Protein AF-A0A527W9A3-F1 (afdb_monomer)

Mean predicted aligned error: 4.74 Å

Foldseek 3Di:
DPPDPPDDQDDDDDDDVVVVDDDDANQQAQDDDVVCPPVPDDPVVRVDPNRGNPCSVVVRNVD

Solvent-accessible surface area (backbone atoms only — not comparable to full-atom values): 4501 Å² total; per-residue (Å²): 134,86,78,65,96,83,68,76,98,72,86,88,78,93,71,66,74,87,74,75,71,84,88,83,62,93,42,36,61,63,85,70,59,76,94,54,71,60,80,88,52,63,76,73,49,63,80,34,70,89,38,23,44,86,60,44,45,62,55,64,75,76,112

Structure (mmCIF, N/CA/C/O backbone):
data_AF-A0A527W9A3-F1
#
_entry.id   AF-A0A527W9A3-F1
#
loop_
_atom_site.group_PDB
_atom_site.id
_atom_site.type_symbol
_atom_site.label_atom_id
_atom_site.label_alt_id
_atom_site.label_comp_id
_atom_site.label_asym_id
_atom_site.label_entity_id
_atom_site.label_seq_id
_atom_site.pdbx_PDB_ins_code
_atom_site.Cartn_x
_atom_site.Cartn_y
_atom_site.Cartn_z
_atom_site.occupancy
_atom_site.B_iso_or_equiv
_atom_site.auth_seq_id
_atom_site.auth_comp_id
_atom_site.auth_asym_id
_atom_site.auth_atom_id
_atom_site.pdbx_PDB_model_num
ATOM 1 N N . MET A 1 1 ? 5.011 21.508 -8.241 1.00 44.94 1 MET A N 1
ATOM 2 C CA . MET A 1 1 ? 4.721 20.068 -8.398 1.00 44.94 1 MET A CA 1
ATOM 3 C C . MET A 1 1 ? 3.289 19.925 -8.878 1.00 44.94 1 MET A C 1
ATOM 5 O O . MET A 1 1 ? 2.367 20.005 -8.079 1.00 44.94 1 MET A O 1
ATOM 9 N N . THR A 1 2 ? 3.087 19.833 -10.188 1.00 44.50 2 THR A N 1
ATOM 10 C CA . THR A 1 2 ? 1.770 19.560 -10.771 1.00 44.50 2 THR A CA 1
ATOM 11 C C . THR A 1 2 ? 1.441 18.097 -10.509 1.00 44.50 2 THR A C 1
ATOM 13 O O . THR A 1 2 ? 2.076 17.207 -11.065 1.00 44.50 2 THR A O 1
ATOM 16 N N . ARG A 1 3 ? 0.505 17.856 -9.591 1.00 49.81 3 ARG A N 1
ATOM 17 C CA . ARG A 1 3 ? -0.000 16.525 -9.258 1.00 49.81 3 ARG A CA 1
ATOM 18 C C . ARG A 1 3 ? -0.715 15.990 -10.504 1.00 49.81 3 ARG A C 1
ATOM 20 O O . ARG A 1 3 ? -1.778 16.499 -10.851 1.00 49.81 3 ARG A O 1
ATOM 27 N N . SER A 1 4 ? -0.105 15.039 -11.210 1.00 55.06 4 SER A N 1
ATOM 28 C CA . SER A 1 4 ? -0.813 14.271 -12.238 1.00 55.06 4 SER A CA 1
ATOM 29 C C . SER A 1 4 ? -1.958 13.534 -11.542 1.00 55.06 4 SER A C 1
ATOM 31 O O . SER A 1 4 ? -1.755 12.916 -10.499 1.00 55.06 4 SER A O 1
ATOM 33 N N . THR A 1 5 ? -3.177 13.645 -12.054 1.00 56.97 5 THR A N 1
ATOM 34 C CA . THR A 1 5 ? -4.406 13.141 -11.419 1.00 56.97 5 THR A CA 1
ATOM 35 C C . THR A 1 5 ? -4.579 11.617 -11.511 1.00 56.97 5 THR A C 1
ATOM 37 O O . THR A 1 5 ? -5.690 11.134 -11.336 1.00 56.97 5 THR A O 1
ATOM 40 N N . VAL A 1 6 ? -3.521 10.853 -11.810 1.00 73.00 6 VAL A N 1
ATOM 41 C CA . VAL A 1 6 ? -3.621 9.430 -12.199 1.00 73.00 6 VAL A CA 1
ATOM 42 C C . VAL A 1 6 ? -3.118 8.458 -11.117 1.00 73.00 6 VAL A C 1
ATOM 44 O O . VAL A 1 6 ? -3.534 7.305 -11.112 1.00 73.00 6 VAL A O 1
ATOM 47 N N . PHE A 1 7 ? -2.300 8.901 -10.152 1.00 82.69 7 PHE A N 1
ATOM 48 C CA . PHE A 1 7 ? -1.751 8.034 -9.097 1.00 82.69 7 PHE A CA 1
ATOM 49 C C . PHE A 1 7 ? -2.064 8.564 -7.692 1.00 82.69 7 PHE A C 1
ATOM 51 O O . PHE A 1 7 ? -1.704 9.695 -7.346 1.00 82.69 7 PHE A O 1
ATOM 58 N N . THR A 1 8 ? -2.697 7.730 -6.863 1.00 89.31 8 THR A N 1
ATOM 59 C CA . THR A 1 8 ? -2.965 8.032 -5.451 1.00 89.31 8 THR A CA 1
ATOM 60 C C . THR A 1 8 ? -2.033 7.187 -4.579 1.00 89.31 8 THR A C 1
ATOM 62 O O . THR A 1 8 ? -2.145 5.964 -4.595 1.00 89.31 8 THR A O 1
ATOM 65 N N . PRO A 1 9 ? -1.121 7.805 -3.805 1.00 89.62 9 PRO A N 1
ATOM 66 C CA . PRO A 1 9 ? -0.098 7.067 -3.061 1.00 89.62 9 PRO A CA 1
ATOM 67 C C . PRO A 1 9 ? -0.623 6.349 -1.809 1.00 89.62 9 PRO A C 1
ATOM 69 O O . PRO A 1 9 ? 0.125 5.607 -1.184 1.00 89.62 9 PRO A O 1
ATOM 72 N N . PHE A 1 10 ? -1.871 6.591 -1.407 1.00 92.94 10 PHE A N 1
ATOM 73 C CA . PHE A 1 10 ? -2.504 5.933 -0.269 1.00 92.94 10 PHE A CA 1
ATOM 74 C C . PHE A 1 10 ? -4.022 5.916 -0.438 1.00 92.94 10 PHE A C 1
ATOM 76 O O . PHE A 1 10 ? -4.587 6.828 -1.039 1.00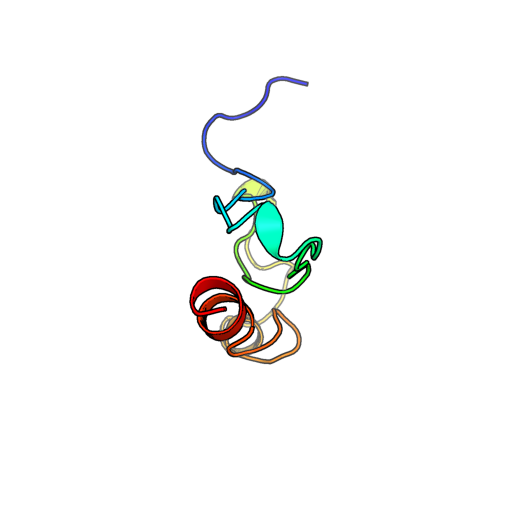 92.94 10 PHE A O 1
ATOM 83 N N . ASP A 1 11 ? -4.671 4.939 0.187 1.00 93.44 11 ASP A N 1
ATOM 84 C CA . ASP A 1 11 ? -6.118 4.927 0.381 1.00 93.44 11 ASP A CA 1
ATOM 85 C C . ASP A 1 11 ? -6.437 4.951 1.872 1.00 93.44 11 ASP A C 1
ATOM 87 O O . ASP A 1 11 ? -5.745 4.332 2.680 1.00 93.44 11 ASP A O 1
ATOM 91 N N . ILE A 1 12 ? -7.514 5.646 2.231 1.00 94.75 12 ILE A N 1
ATOM 92 C CA . ILE A 1 12 ? -8.078 5.601 3.579 1.00 94.75 12 ILE A CA 1
ATOM 93 C C . ILE A 1 12 ? -9.357 4.777 3.507 1.00 94.75 12 ILE A C 1
ATOM 95 O O . ILE A 1 12 ? -10.254 5.076 2.719 1.00 94.75 12 ILE A O 1
ATOM 99 N N . VAL A 1 13 ? -9.433 3.741 4.335 1.00 94.06 13 VAL A N 1
ATOM 100 C CA . VAL A 1 13 ? -10.635 2.928 4.519 1.00 94.06 13 VAL A CA 1
ATOM 101 C C . VAL A 1 13 ? -11.266 3.338 5.842 1.00 94.06 13 VAL A C 1
ATOM 103 O O . VAL A 1 13 ? -10.591 3.358 6.871 1.00 94.06 13 VAL A O 1
ATOM 106 N N . GLU A 1 14 ? -12.549 3.698 5.823 1.00 94.56 14 GLU A N 1
ATOM 107 C CA . GLU A 1 14 ? -13.264 4.007 7.061 1.00 94.56 14 GLU A CA 1
ATOM 108 C C . GLU A 1 14 ? -13.395 2.737 7.914 1.00 94.56 1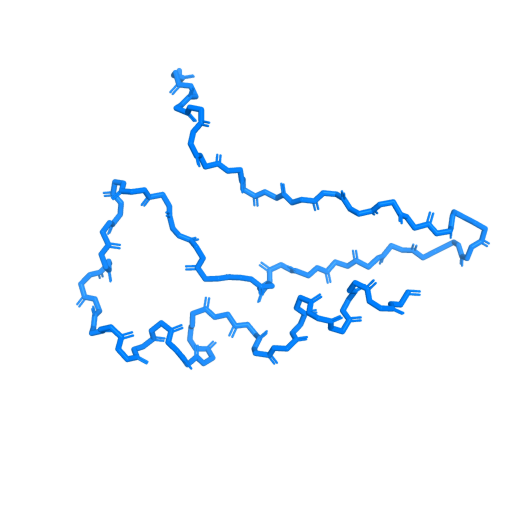4 GLU A C 1
ATOM 110 O O . GLU A 1 14 ? -13.910 1.720 7.453 1.00 94.56 14 GLU A O 1
ATOM 115 N N . GLY A 1 15 ? -12.945 2.815 9.167 1.00 93.12 15 GLY A N 1
ATOM 116 C CA . GLY A 1 15 ? -13.058 1.746 10.160 1.00 93.12 15 GLY A CA 1
ATOM 117 C C . GLY A 1 15 ? -13.895 2.159 11.372 1.00 93.12 15 GLY A C 1
ATOM 118 O O . GLY A 1 15 ? -14.283 3.321 11.535 1.00 93.12 15 GLY A O 1
ATOM 119 N N . ASP A 1 16 ? -14.160 1.209 12.271 1.00 94.19 16 ASP A N 1
ATOM 120 C CA . ASP A 1 16 ? -14.877 1.496 13.516 1.00 94.19 16 ASP A CA 1
ATOM 121 C C . ASP A 1 16 ? -13.973 2.203 14.538 1.00 94.19 16 ASP A C 1
ATOM 123 O O . ASP A 1 16 ? -13.175 1.581 15.245 1.00 94.19 16 ASP A O 1
ATOM 127 N N . ARG A 1 17 ? -14.159 3.521 14.675 1.00 94.00 17 ARG A N 1
ATOM 128 C CA . ARG A 1 17 ? -13.426 4.368 15.632 1.00 94.00 17 ARG A CA 1
ATOM 129 C C . ARG A 1 17 ? -13.578 3.917 17.090 1.00 94.00 17 ARG A C 1
ATOM 131 O O . ARG A 1 17 ? -12.714 4.239 17.903 1.00 94.00 17 ARG A O 1
ATOM 138 N N . LYS A 1 18 ? -14.628 3.163 17.443 1.00 97.19 18 LYS A N 1
ATOM 139 C CA . LYS A 1 18 ? -14.831 2.653 18.811 1.00 97.19 18 LYS A CA 1
ATOM 140 C C . LYS A 1 18 ? -13.825 1.569 19.194 1.00 97.19 18 LYS A C 1
ATOM 142 O O . LYS A 1 18 ? -13.578 1.391 20.383 1.00 97.19 18 LYS A O 1
ATOM 147 N N . LYS A 1 19 ? -13.229 0.871 18.216 1.00 95.44 19 LYS A N 1
ATOM 148 C CA . LYS A 1 19 ? -12.192 -0.145 18.464 1.00 95.44 19 LYS A CA 1
ATOM 149 C C . LYS A 1 19 ? -10.883 0.470 18.974 1.00 95.44 19 LYS A C 1
ATOM 151 O O . LYS A 1 19 ? -10.094 -0.236 19.589 1.00 95.44 19 LYS A O 1
ATOM 156 N N . GLY A 1 20 ? -10.646 1.765 18.731 1.00 96.00 20 GLY A N 1
ATOM 157 C CA . GLY A 1 20 ? -9.439 2.460 19.192 1.00 96.00 20 GLY A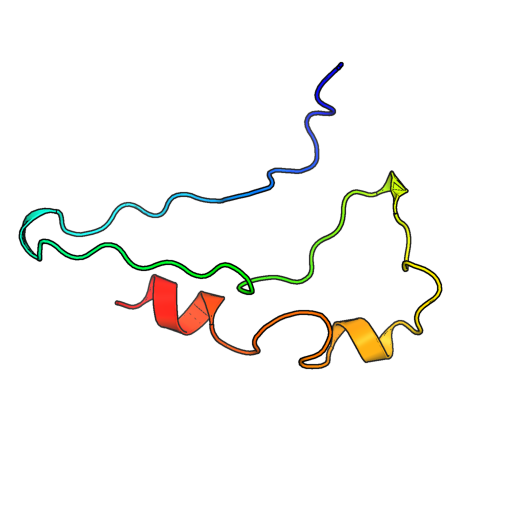 CA 1
ATOM 158 C C . GLY A 1 20 ? -8.139 1.960 18.550 1.00 96.00 20 GLY A C 1
ATOM 159 O O . GLY A 1 20 ? -7.073 2.126 19.134 1.00 96.00 20 GLY A O 1
ATOM 160 N N . VAL A 1 21 ? -8.221 1.338 17.370 1.00 96.06 21 VAL A N 1
ATOM 161 C CA . VAL A 1 21 ? -7.080 0.785 16.626 1.00 96.06 21 VAL A CA 1
ATOM 162 C C . VAL A 1 21 ? -7.004 1.443 15.252 1.00 96.06 21 VAL A C 1
ATOM 164 O O . VAL A 1 21 ? -8.029 1.717 14.630 1.00 96.06 21 VAL A O 1
ATOM 167 N N . VAL A 1 22 ? -5.779 1.669 14.781 1.00 96.12 22 VAL A N 1
ATOM 168 C CA . VAL A 1 22 ? -5.480 2.040 13.396 1.00 96.12 22 VAL A CA 1
ATOM 169 C C . VAL A 1 22 ? -4.701 0.890 12.774 1.00 96.12 22 VAL A C 1
ATOM 171 O O . VAL A 1 22 ? -3.693 0.459 13.333 1.00 96.12 22 VAL A O 1
ATOM 174 N N . LEU A 1 23 ? -5.177 0.394 11.636 1.00 96.88 23 LEU A N 1
ATOM 175 C CA . LEU A 1 23 ? -4.456 -0.584 10.829 1.00 96.88 23 LEU A CA 1
ATOM 176 C C . LEU A 1 23 ? -3.679 0.151 9.735 1.00 96.88 23 LEU A C 1
ATOM 178 O O . LEU A 1 23 ? -4.217 1.053 9.095 1.00 96.88 23 LEU A O 1
ATOM 182 N N . LEU A 1 24 ? -2.423 -0.242 9.535 1.00 96.94 24 LEU A N 1
ATOM 183 C CA . LEU A 1 24 ? -1.552 0.262 8.474 1.00 96.94 24 LEU A CA 1
ATOM 184 C C . LEU A 1 24 ? -1.150 -0.901 7.567 1.00 96.94 24 LEU A C 1
ATOM 186 O O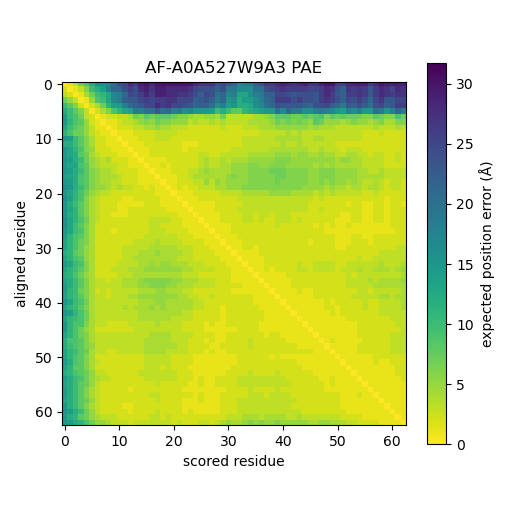 . LEU A 1 24 ? -0.919 -2.011 8.045 1.00 96.94 24 LEU A O 1
ATOM 190 N N . ALA A 1 25 ? -1.086 -0.633 6.266 1.00 97.56 25 ALA A N 1
ATOM 191 C CA . ALA A 1 25 ? -0.817 -1.622 5.230 1.00 97.56 25 ALA A CA 1
ATOM 192 C C . ALA A 1 25 ? 0.121 -1.022 4.171 1.00 97.56 25 ALA A C 1
ATOM 194 O O . ALA A 1 25 ? -0.254 -0.826 3.016 1.00 97.56 25 ALA A O 1
ATOM 195 N N . ASP A 1 26 ? 1.341 -0.689 4.591 1.00 96.44 26 ASP A N 1
ATOM 196 C CA . ASP A 1 26 ? 2.299 0.082 3.785 1.00 96.44 26 ASP A CA 1
ATOM 197 C C . ASP A 1 26 ? 2.728 -0.646 2.499 1.00 96.44 26 ASP A C 1
ATOM 199 O O . ASP A 1 26 ? 3.009 -0.009 1.488 1.00 96.44 26 ASP A O 1
ATOM 203 N N . HIS A 1 27 ? 2.716 -1.982 2.509 1.00 97.56 27 HIS A N 1
ATOM 204 C CA . HIS A 1 27 ? 3.027 -2.828 1.353 1.00 97.56 27 HIS A CA 1
ATOM 205 C C . HIS A 1 27 ? 1.782 -3.535 0.791 1.00 97.56 27 HIS A C 1
ATOM 207 O O . HIS A 1 27 ? 1.848 -4.690 0.378 1.00 97.56 27 HIS A O 1
ATOM 213 N N . ALA A 1 28 ? 0.622 -2.871 0.798 1.00 97.38 28 ALA A N 1
ATOM 214 C CA . ALA A 1 28 ? -0.641 -3.463 0.348 1.00 97.38 28 ALA A CA 1
ATOM 215 C C . ALA A 1 28 ? -0.689 -3.776 -1.157 1.00 97.38 28 ALA A C 1
ATOM 217 O O . ALA A 1 28 ? -1.314 -4.757 -1.560 1.00 97.38 28 ALA A O 1
ATOM 218 N N . ARG A 1 29 ? -0.066 -2.931 -1.986 1.00 95.56 29 ARG A N 1
ATOM 219 C CA . ARG A 1 29 ? -0.155 -2.984 -3.451 1.00 95.56 29 ARG A CA 1
ATOM 220 C C . ARG A 1 29 ? 1.195 -2.739 -4.110 1.00 95.56 29 ARG A C 1
ATOM 222 O O . ARG A 1 29 ? 2.119 -2.230 -3.486 1.00 95.56 29 ARG A O 1
ATOM 229 N N . ARG A 1 30 ? 1.259 -3.079 -5.397 1.00 95.62 30 ARG A N 1
ATOM 230 C CA . ARG A 1 30 ? 2.448 -2.988 -6.257 1.00 95.62 30 ARG A CA 1
ATOM 231 C C . ARG A 1 30 ? 2.371 -1.902 -7.334 1.00 95.62 30 ARG A C 1
ATOM 233 O O . ARG A 1 30 ? 3.210 -1.886 -8.233 1.00 95.62 30 ARG A O 1
ATOM 240 N N . ASP A 1 31 ? 1.319 -1.083 -7.322 1.00 93.62 31 ASP A N 1
ATOM 241 C CA . ASP A 1 31 ? 1.103 -0.054 -8.339 1.00 93.62 31 ASP A CA 1
ATOM 242 C C . ASP A 1 31 ? 2.239 0.970 -8.321 1.00 93.62 31 ASP A C 1
ATOM 244 O O . ASP A 1 31 ? 2.679 1.417 -7.260 1.00 93.62 31 ASP A O 1
ATOM 248 N N . LEU A 1 32 ? 2.676 1.380 -9.508 1.00 92.44 32 LEU A N 1
ATOM 249 C CA . LEU A 1 32 ? 3.699 2.402 -9.685 1.00 92.44 32 LEU A CA 1
ATOM 250 C C . LEU A 1 32 ? 3.130 3.588 -10.472 1.00 92.44 32 LEU A C 1
ATOM 252 O O . LEU A 1 32 ? 2.296 3.385 -11.358 1.00 92.44 32 LEU A O 1
ATOM 256 N N . PRO A 1 33 ? 3.611 4.816 -10.213 1.00 92.56 33 PRO A N 1
ATOM 257 C CA . PRO A 1 33 ? 3.475 5.911 -11.163 1.00 92.56 33 PRO A CA 1
ATOM 258 C C . PRO A 1 33 ? 3.973 5.502 -12.554 1.00 92.56 33 PRO A C 1
ATOM 260 O O . PRO A 1 33 ? 5.005 4.838 -12.684 1.00 92.56 33 PRO A O 1
ATOM 263 N N . GLU A 1 34 ? 3.253 5.918 -13.598 1.00 91.56 34 GLU A N 1
ATOM 264 C CA . GLU A 1 34 ? 3.551 5.544 -14.987 1.00 91.56 34 GLU A CA 1
ATOM 265 C C . GLU A 1 34 ? 4.985 5.928 -15.392 1.00 91.56 34 GLU A C 1
ATOM 267 O O . GLU A 1 34 ? 5.653 5.170 -16.097 1.00 91.56 34 GLU A O 1
ATOM 272 N N . GLU A 1 35 ? 5.508 7.050 -14.878 1.00 93.25 35 GLU A N 1
ATOM 273 C CA . GLU A 1 35 ? 6.870 7.515 -15.159 1.00 93.25 35 GLU A CA 1
ATOM 274 C C . GLU A 1 35 ? 7.987 6.548 -14.723 1.00 93.25 35 GLU A C 1
ATOM 276 O O . GLU A 1 35 ? 9.126 6.689 -15.171 1.00 93.25 35 GLU A O 1
ATOM 281 N N . TYR A 1 36 ? 7.692 5.571 -13.862 1.00 94.31 36 TYR A N 1
ATOM 282 C CA . TYR A 1 36 ? 8.671 4.595 -13.378 1.00 94.31 36 TYR A CA 1
ATOM 283 C C . TYR A 1 36 ? 8.777 3.345 -14.257 1.00 94.31 36 TYR A C 1
ATOM 285 O O . TYR A 1 36 ? 9.749 2.589 -14.130 1.00 94.31 36 TYR A O 1
ATOM 293 N N . GLY A 1 37 ? 7.824 3.123 -15.168 1.00 95.12 37 GLY A N 1
ATOM 294 C CA . GLY A 1 37 ? 7.792 1.930 -16.012 1.00 95.12 37 GLY A CA 1
ATOM 295 C C . GLY A 1 37 ? 7.895 0.646 -15.181 1.00 95.12 37 GLY A C 1
ATOM 296 O O . GLY A 1 37 ? 7.141 0.448 -14.234 1.00 95.12 37 GLY A O 1
ATOM 297 N N . SER A 1 38 ? 8.847 -0.232 -15.515 1.00 96.25 38 SER A N 1
ATOM 298 C CA . SER A 1 38 ? 9.071 -1.496 -14.795 1.00 96.25 38 SER A CA 1
ATOM 299 C C . SER A 1 38 ? 10.206 -1.451 -13.768 1.00 96.25 38 SER A C 1
ATOM 301 O O . SER A 1 38 ? 10.613 -2.504 -13.277 1.00 96.25 38 SER A O 1
ATOM 303 N N . LEU A 1 39 ? 10.792 -0.277 -13.493 1.00 97.31 39 LEU A N 1
ATOM 304 C CA . LEU A 1 39 ? 12.019 -0.139 -12.688 1.00 97.31 39 LEU A CA 1
ATOM 305 C C . LEU A 1 39 ? 13.214 -0.974 -13.207 1.00 97.31 39 LEU A C 1
ATOM 307 O O . LEU A 1 39 ? 14.174 -1.214 -12.480 1.00 97.31 39 LEU A O 1
ATOM 311 N N . GLY A 1 40 ? 13.166 -1.440 -14.462 1.00 97.88 40 GLY A N 1
ATOM 312 C CA . GLY A 1 40 ? 14.160 -2.358 -15.028 1.00 97.8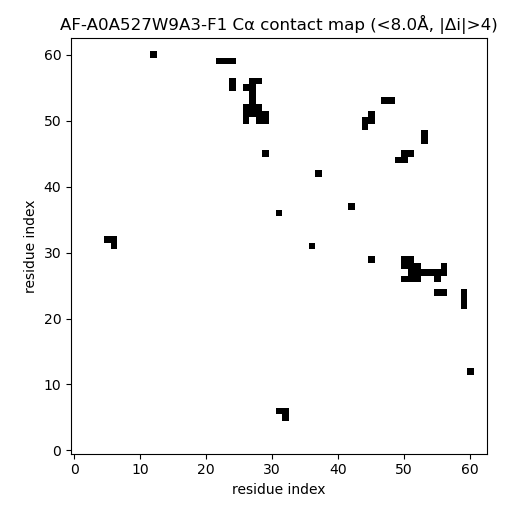8 40 GLY A CA 1
ATOM 313 C C . GLY A 1 40 ? 13.997 -3.822 -14.598 1.00 97.88 40 GLY A C 1
ATOM 314 O O . GLY A 1 40 ? 14.867 -4.637 -14.900 1.00 97.88 40 GLY A O 1
ATOM 315 N N . LEU A 1 41 ? 12.900 -4.174 -13.921 1.00 97.94 41 LEU A N 1
ATOM 316 C CA . LEU A 1 41 ? 12.615 -5.534 -13.468 1.00 97.94 41 LEU A CA 1
ATOM 317 C C . LEU A 1 41 ? 11.777 -6.322 -14.493 1.00 97.94 41 LEU A C 1
ATOM 319 O O . LEU A 1 41 ? 10.971 -5.733 -15.224 1.00 97.94 41 LEU A O 1
ATOM 323 N N . PRO A 1 42 ? 11.924 -7.661 -14.541 1.00 98.19 42 PRO A N 1
ATOM 324 C CA . PRO A 1 42 ? 10.992 -8.534 -15.248 1.00 98.19 42 PRO A CA 1
ATOM 325 C C . PRO A 1 42 ? 9.575 -8.437 -14.672 1.00 98.19 42 PRO A C 1
ATOM 327 O O . PRO A 1 42 ? 9.401 -8.323 -13.460 1.00 98.19 42 PRO A O 1
ATOM 330 N N . ALA A 1 43 ? 8.556 -8.587 -15.524 1.00 96.94 43 ALA A N 1
ATOM 331 C CA . ALA A 1 43 ? 7.151 -8.545 -15.104 1.00 96.94 43 ALA A CA 1
ATOM 332 C C . ALA A 1 43 ? 6.825 -9.545 -13.976 1.00 96.94 43 ALA A C 1
ATOM 334 O O . ALA A 1 43 ? 6.048 -9.227 -13.084 1.00 96.94 43 ALA A O 1
ATOM 335 N N . SER A 1 44 ? 7.477 -10.713 -13.962 1.00 98.06 44 SER A N 1
ATOM 336 C CA . SER A 1 44 ? 7.286 -11.735 -12.926 1.00 98.06 44 SER A CA 1
ATOM 337 C C . SER A 1 44 ? 7.675 -11.280 -11.519 1.00 98.06 44 SER A C 1
ATOM 339 O O . SER A 1 44 ? 7.183 -11.850 -10.552 1.00 98.06 44 SER A O 1
ATOM 341 N N . GLU A 1 45 ? 8.550 -10.281 -11.372 1.00 98.25 45 GLU A N 1
ATOM 342 C CA . GLU A 1 45 ? 8.913 -9.755 -10.050 1.00 98.25 45 GLU A CA 1
ATOM 343 C C . GLU A 1 45 ? 7.762 -8.970 -9.415 1.00 98.25 45 GLU A C 1
ATOM 345 O O . GLU A 1 45 ? 7.608 -8.984 -8.197 1.00 98.25 45 GLU A O 1
ATOM 350 N N . PHE A 1 46 ? 6.882 -8.380 -10.227 1.00 97.62 46 PHE A N 1
ATOM 351 C CA . PHE A 1 46 ? 5.695 -7.684 -9.736 1.00 97.62 46 PHE A CA 1
ATOM 352 C C . PHE A 1 46 ? 4.658 -8.643 -9.129 1.00 97.62 46 PHE A C 1
ATOM 354 O O . PHE A 1 46 ? 3.853 -8.232 -8.301 1.00 97.62 46 PHE A O 1
ATOM 361 N N . ASP A 1 47 ? 4.693 -9.935 -9.464 1.00 97.50 47 ASP A N 1
ATOM 362 C CA . ASP A 1 47 ? 3.824 -10.969 -8.877 1.00 97.50 47 ASP A CA 1
ATOM 363 C C . ASP A 1 47 ? 4.416 -11.632 -7.621 1.00 97.50 47 ASP A C 1
ATOM 365 O O . ASP A 1 47 ? 3.864 -12.602 -7.100 1.00 97.50 47 ASP A O 1
ATOM 369 N N . ARG A 1 48 ? 5.550 -11.132 -7.119 1.00 98.00 48 ARG A N 1
ATOM 370 C CA . ARG A 1 48 ? 6.275 -11.704 -5.979 1.00 98.00 48 ARG A CA 1
ATOM 371 C C . ARG A 1 48 ? 6.314 -10.730 -4.805 1.00 98.00 48 ARG A C 1
ATOM 373 O O . ARG A 1 48 ? 6.109 -9.531 -4.959 1.00 98.00 48 ARG A O 1
ATOM 380 N N . HIS A 1 49 ? 6.679 -11.256 -3.635 1.00 98.00 49 HIS A N 1
ATOM 381 C CA . HIS A 1 49 ? 6.757 -10.487 -2.386 1.00 98.00 49 HIS A CA 1
ATOM 382 C C . HIS A 1 49 ? 7.749 -9.309 -2.419 1.00 98.00 49 HIS A C 1
ATOM 384 O O . HIS A 1 49 ? 7.728 -8.460 -1.541 1.00 98.00 49 HIS A O 1
ATOM 390 N N . ILE A 1 50 ? 8.641 -9.255 -3.414 1.00 97.31 50 ILE A N 1
ATOM 391 C CA . ILE A 1 50 ? 9.527 -8.105 -3.623 1.00 97.31 50 ILE A CA 1
ATOM 392 C C . ILE A 1 50 ? 8.743 -6.828 -3.964 1.00 97.31 50 ILE A C 1
ATOM 394 O O . ILE A 1 50 ? 9.214 -5.735 -3.666 1.00 97.31 50 ILE A O 1
ATOM 398 N N . ALA A 1 51 ? 7.564 -6.957 -4.582 1.00 97.75 51 ALA A N 1
ATOM 399 C CA . ALA A 1 51 ? 6.771 -5.822 -5.037 1.00 97.75 51 ALA A CA 1
ATOM 400 C C . ALA A 1 51 ? 5.685 -5.383 -4.041 1.00 97.75 51 ALA A C 1
ATOM 402 O O . ALA A 1 51 ? 5.253 -4.237 -4.107 1.00 97.75 51 ALA A O 1
ATOM 403 N N . TYR A 1 52 ? 5.220 -6.281 -3.165 1.00 98.06 52 TYR A N 1
ATOM 404 C CA . TYR A 1 52 ? 4.180 -6.034 -2.157 1.00 98.06 52 TYR A CA 1
ATOM 405 C C . TYR A 1 52 ? 4.031 -7.244 -1.221 1.00 98.06 52 T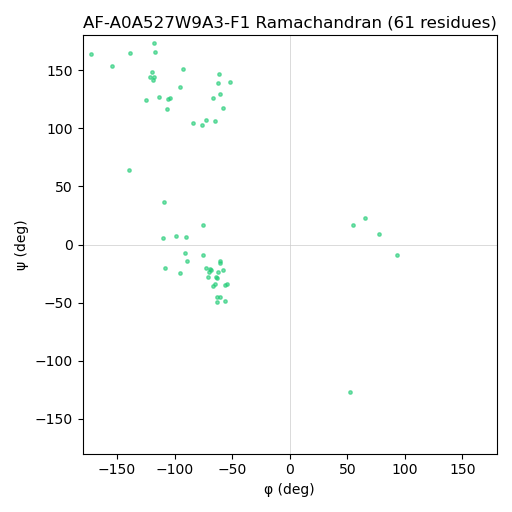YR A C 1
ATOM 407 O O . TYR A 1 52 ? 4.432 -8.357 -1.567 1.00 98.06 52 TYR A O 1
ATOM 415 N N . ASP A 1 53 ? 3.378 -7.066 -0.075 1.00 98.44 53 ASP A N 1
ATOM 416 C CA . ASP A 1 53 ? 3.052 -8.165 0.830 1.00 98.44 53 ASP A CA 1
ATOM 417 C C . ASP A 1 53 ? 1.756 -8.854 0.373 1.00 98.44 53 ASP A C 1
ATOM 419 O O . ASP A 1 53 ? 0.640 -8.348 0.529 1.00 98.44 53 ASP A O 1
ATOM 423 N N . ILE A 1 54 ? 1.902 -10.039 -0.224 1.00 98.19 54 ILE A N 1
ATOM 424 C CA . ILE A 1 54 ? 0.795 -10.780 -0.840 1.00 98.19 54 ILE A CA 1
ATOM 425 C C . ILE A 1 54 ? -0.307 -11.065 0.191 1.00 98.19 54 ILE A C 1
ATOM 427 O O . ILE A 1 54 ? -0.105 -11.795 1.159 1.00 98.19 54 ILE A O 1
ATOM 431 N N . GLY A 1 55 ? -1.497 -10.516 -0.063 1.00 97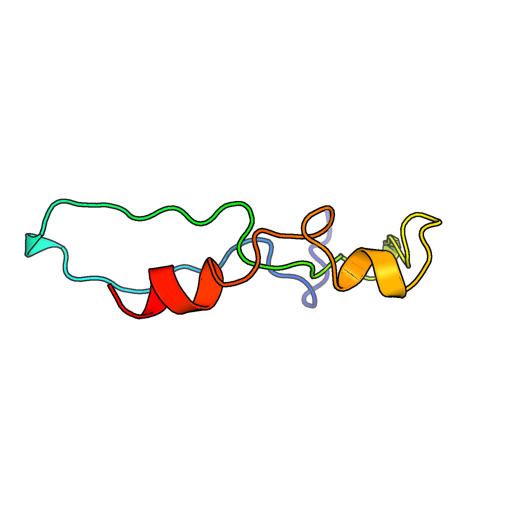.38 55 GLY A N 1
ATOM 432 C CA . GLY A 1 55 ? -2.694 -10.698 0.761 1.00 97.38 55 GLY A CA 1
ATOM 433 C C . GLY A 1 55 ? -2.918 -9.623 1.828 1.00 97.38 55 GLY A C 1
ATOM 434 O O . GLY A 1 55 ? -4.007 -9.588 2.399 1.00 97.38 55 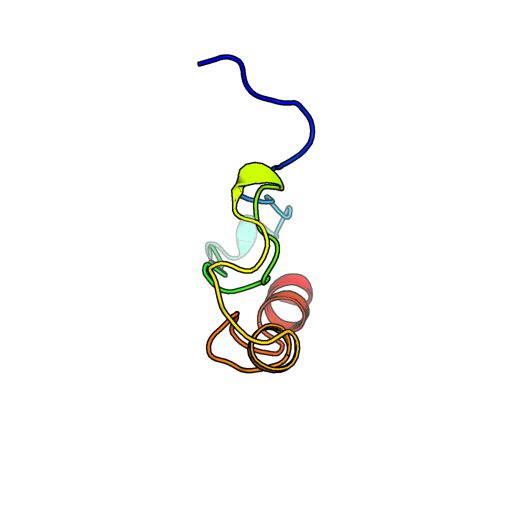GLY A O 1
ATOM 435 N N . VAL A 1 56 ? -1.958 -8.719 2.066 1.00 97.88 56 VAL A N 1
ATOM 436 C CA . VAL A 1 56 ? -2.097 -7.656 3.078 1.00 97.88 56 VAL A CA 1
ATOM 437 C C . VAL A 1 56 ? -3.282 -6.740 2.782 1.00 97.88 56 VAL A C 1
ATOM 439 O O . VAL A 1 56 ? -4.083 -6.506 3.680 1.00 97.88 56 VAL A O 1
ATOM 442 N N . GLU A 1 57 ? -3.469 -6.291 1.534 1.00 97.19 57 GLU A N 1
ATOM 443 C CA . GLU A 1 57 ? -4.632 -5.459 1.187 1.00 97.19 57 GLU A CA 1
ATOM 444 C C . GLU A 1 57 ? -5.955 -6.146 1.550 1.00 97.19 57 GLU A C 1
ATOM 446 O O . GLU A 1 57 ? -6.821 -5.540 2.181 1.00 97.19 57 GLU A O 1
ATOM 451 N N . THR A 1 58 ? -6.106 -7.415 1.168 1.00 97.12 58 THR A N 1
ATOM 452 C CA . THR A 1 58 ? -7.332 -8.177 1.412 1.00 97.12 58 THR A CA 1
ATOM 453 C C . THR A 1 58 ? -7.583 -8.350 2.904 1.00 97.12 58 THR A C 1
ATOM 455 O O . THR A 1 58 ? -8.673 -8.041 3.370 1.00 97.12 58 THR A O 1
ATOM 458 N N . VAL A 1 59 ? -6.579 -8.793 3.667 1.00 97.31 59 VAL A N 1
ATOM 459 C CA . VAL A 1 59 ? -6.735 -9.019 5.111 1.00 97.31 59 VAL A CA 1
ATOM 460 C C . VAL A 1 59 ? -7.042 -7.714 5.839 1.00 97.31 59 VAL A C 1
ATOM 462 O O . VAL A 1 59 ? -7.954 -7.682 6.657 1.00 97.31 59 VAL A O 1
ATOM 465 N N . THR A 1 60 ? -6.332 -6.624 5.538 1.00 96.75 60 THR A N 1
ATOM 466 C CA . THR A 1 60 ? -6.547 -5.342 6.222 1.00 96.75 60 THR A CA 1
ATOM 467 C C . THR A 1 60 ? -7.936 -4.759 5.954 1.00 96.75 60 THR A C 1
ATOM 469 O O . THR A 1 60 ? -8.499 -4.137 6.849 1.00 96.75 60 THR A O 1
ATOM 472 N N . ARG A 1 61 ? -8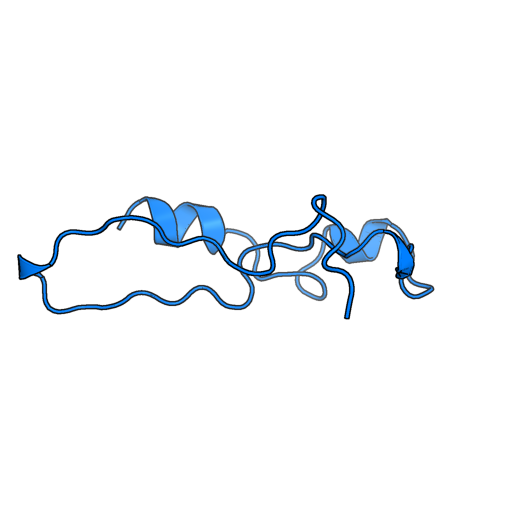.513 -4.958 4.761 1.00 95.19 61 ARG A N 1
ATOM 473 C CA . ARG A 1 61 ? -9.863 -4.461 4.427 1.00 95.19 61 ARG A CA 1
ATOM 474 C C . ARG A 1 61 ? -10.999 -5.231 5.114 1.00 95.19 61 ARG A C 1
ATOM 476 O O . ARG A 1 61 ? -12.097 -4.692 5.206 1.00 95.19 61 ARG A O 1
ATOM 483 N N . GLU A 1 62 ? -10.751 -6.454 5.580 1.00 94.25 62 GLU A N 1
ATOM 484 C CA . GLU A 1 62 ? -11.749 -7.325 6.225 1.00 94.25 62 GLU A CA 1
ATOM 485 C C . GLU A 1 62 ? -11.811 -7.169 7.765 1.00 94.25 62 GLU A C 1
ATOM 487 O O . GLU A 1 62 ? -12.686 -7.754 8.407 1.00 94.25 62 GLU A O 1
ATOM 492 N N . LEU A 1 63 ? -10.894 -6.406 8.382 1.00 91.00 63 LEU A N 1
ATOM 493 C CA . LEU A 1 63 ? -10.753 -6.249 9.846 1.00 91.00 63 LEU A CA 1
ATOM 494 C C . LEU A 1 63 ? -11.393 -4.957 10.394 1.00 91.00 63 LEU A C 1
ATOM 496 O O . LEU A 1 63 ? -11.996 -5.003 11.505 1.00 91.00 63 LEU A O 1
#

Sequence (63 aa):
MTRSTVFTPFDIVEGDRKKGVVLLADHARRDLPEEYGSLGLPASEFDRHIAYDIGVETVTREL

Radius of gyration: 14.61 Å; Cα contacts (8 Å, |Δi|>4): 34; chains: 1; bounding box: 29×32×35 Å

pLDDT: mean 91.59, std 12.83, range [44.5, 98.44]

Secondary structure (DSSP, 8-state):
----TT--S-------GGG------TTS-----GGGTTTT--HHHHTSTTTS-TTHHHHHHT-